Protein AF-A0A254QUD3-F1 (afdb_monomer)

Solvent-accessible surface area (backbone atoms only — not comparable to full-atom values): 8326 Å² total; per-residue (Å²): 134,82,78,70,96,63,76,80,52,49,73,49,73,48,78,46,53,32,78,85,56,70,29,35,31,37,42,31,37,25,74,71,49,93,97,59,82,55,61,33,31,78,44,72,40,32,28,51,64,31,69,68,60,76,75,39,77,83,29,85,39,54,54,43,60,66,59,48,52,82,35,84,94,51,60,52,58,20,33,54,57,69,74,53,77,89,74,62,77,71,58,94,89,58,56,52,79,79,44,56,49,57,34,48,29,50,50,40,31,30,45,58,48,20,75,75,68,23,44,72,75,61,87,80,89,75,85,58,98,69,86,86,74,86,84,131

Radius of gyration: 16.26 Å; Cα contacts (8 Å, |Δi|>4): 205; chains: 1; bounding box: 48×29×49 Å

Sequence (136 aa):
MALGPGPNSVVWFGPLKGLERPFTLSIEYGLPVSGLIQRHRLFPVVRVLRPSLVLNFDADDEAPLPHVYFEAPDYRLSPLCLFDPMANEWSPSLSIAKTTVPWAARWLACYELWEATGRWHGGGRHMTEGDSKDAA

pLDDT: mean 86.07, std 17.16, range [30.42, 98.38]

Nearest PDB structures (foldseek):
  2kvt-assembly1_A  TM=4.322E-01  e=7.958E+00  Escherichia coli K-12

Mean predicted aligned error: 7.22 Å

Foldseek 3Di:
DDDPPPDQKDKDWDWAAAPHDIWIKIWIAGDADPPDDPVNNVDIWMFTDPPFAAQCQPQPPCGRAHQFQQDPDDRSGTTHNQDDVVVVQDDPPDDCVVGVRVSVSNSSNQSVVCVVHSDGPDDDDDPDPPPPDDDD

Secondary structure (DSSP, 8-state):
----S--S-EEEEEEEE-SS-EEEEEEEE----TT---HHHHS-EEEEEESPPPP-TT-SSS-SSTTB---SS-GGGPPB--S-GGGT---TTS-TTTTHHHHHHHHHHHHHHHHHHS---S------TTSSS---

Structure (mmCIF, N/CA/C/O backbone):
data_AF-A0A254QUD3-F1
#
_entry.id   AF-A0A254QUD3-F1
#
loop_
_atom_site.group_PDB
_atom_site.id
_atom_site.type_symbol
_atom_site.label_atom_id
_atom_site.label_alt_id
_atom_site.label_comp_id
_atom_site.label_asym_id
_atom_site.label_entity_id
_atom_site.label_seq_id
_atom_site.pdbx_PDB_ins_code
_atom_site.Cartn_x
_atom_site.Cartn_y
_atom_site.Cartn_z
_atom_site.occupancy
_atom_site.B_iso_or_equiv
_atom_site.auth_seq_id
_atom_site.auth_comp_id
_atom_site.auth_asym_id
_atom_site.auth_atom_id
_atom_site.pdbx_PDB_model_num
ATOM 1 N N . MET A 1 1 ? 19.644 1.874 -29.166 1.00 41.12 1 MET A N 1
ATOM 2 C CA . MET A 1 1 ? 18.235 1.742 -29.594 1.00 41.12 1 MET A CA 1
ATOM 3 C C . MET A 1 1 ? 17.432 2.737 -28.773 1.00 41.12 1 MET A C 1
ATOM 5 O O . MET A 1 1 ? 17.244 2.507 -27.587 1.00 41.12 1 MET A O 1
ATOM 9 N N . ALA A 1 2 ? 17.083 3.891 -29.341 1.00 44.69 2 ALA A N 1
ATOM 10 C CA . ALA A 1 2 ? 16.196 4.835 -28.670 1.00 44.69 2 ALA A CA 1
ATOM 11 C C . ALA A 1 2 ? 14.768 4.321 -28.870 1.00 44.69 2 ALA A C 1
ATOM 13 O O . ALA A 1 2 ? 14.257 4.337 -29.988 1.00 44.69 2 ALA A O 1
ATOM 14 N N . LEU A 1 3 ? 14.167 3.779 -27.811 1.00 52.44 3 LEU A N 1
ATOM 15 C CA . LEU A 1 3 ? 12.723 3.564 -27.781 1.00 52.44 3 LEU A CA 1
ATOM 16 C C . LEU A 1 3 ? 12.084 4.937 -28.050 1.00 52.44 3 LEU A C 1
ATOM 18 O O . LEU A 1 3 ? 12.499 5.923 -27.443 1.00 52.44 3 LEU A O 1
ATOM 22 N N . GLY A 1 4 ? 11.167 5.020 -29.020 1.00 53.97 4 GLY A N 1
ATOM 23 C CA . GLY A 1 4 ? 10.467 6.263 -29.369 1.00 53.97 4 GLY A CA 1
ATOM 24 C C . GLY A 1 4 ? 9.678 6.855 -28.186 1.00 53.97 4 GLY A C 1
ATOM 25 O O . GLY A 1 4 ? 9.766 6.333 -27.075 1.00 53.97 4 GLY A O 1
ATOM 26 N N . PRO A 1 5 ? 8.867 7.911 -28.391 1.00 59.78 5 PRO A N 1
ATOM 27 C CA . PRO A 1 5 ? 8.151 8.639 -27.334 1.00 59.78 5 PRO A CA 1
ATOM 28 C C . PRO A 1 5 ? 6.951 7.847 -26.775 1.00 59.78 5 PRO A C 1
ATOM 30 O O . PRO A 1 5 ? 5.853 8.373 -26.616 1.00 59.78 5 PRO A O 1
ATOM 33 N N . GLY A 1 6 ? 7.130 6.548 -26.535 1.00 57.69 6 GLY A N 1
ATOM 34 C CA . GLY A 1 6 ? 6.165 5.715 -25.844 1.00 57.69 6 GLY A CA 1
ATOM 35 C C . GLY A 1 6 ? 5.946 6.209 -24.411 1.00 57.69 6 GLY A C 1
ATOM 36 O O . GLY A 1 6 ? 6.764 6.961 -23.872 1.00 57.69 6 GLY A O 1
ATOM 37 N N . PRO A 1 7 ? 4.832 5.811 -23.785 1.00 64.19 7 PRO A N 1
ATOM 38 C CA . PRO A 1 7 ? 4.487 6.279 -22.453 1.00 64.19 7 PRO A CA 1
ATOM 39 C C . PRO A 1 7 ? 5.596 5.932 -21.445 1.00 64.19 7 PRO A C 1
ATOM 41 O O . PRO A 1 7 ? 6.088 4.806 -21.395 1.00 64.19 7 PRO A O 1
ATOM 44 N N . ASN A 1 8 ? 5.993 6.924 -20.641 1.00 81.88 8 ASN A N 1
ATOM 45 C CA . ASN A 1 8 ? 7.062 6.805 -19.640 1.00 81.88 8 ASN A CA 1
ATOM 46 C C . ASN A 1 8 ? 6.738 5.809 -18.511 1.00 81.88 8 ASN A C 1
ATOM 48 O O . ASN A 1 8 ? 7.652 5.299 -17.856 1.00 81.88 8 ASN A O 1
ATOM 52 N N . SER A 1 9 ? 5.450 5.552 -18.296 1.00 90.00 9 SER A N 1
ATOM 53 C CA . SER A 1 9 ? 4.893 4.574 -17.370 1.00 90.00 9 SER A CA 1
ATOM 54 C C . SER A 1 9 ? 3.514 4.124 -17.861 1.00 90.00 9 SER A C 1
ATOM 56 O O . SER A 1 9 ? 2.879 4.779 -18.689 1.00 90.00 9 SER A O 1
ATOM 58 N N . VAL A 1 10 ? 3.055 2.987 -17.352 1.00 92.44 10 VAL A N 1
ATOM 59 C CA . VAL A 1 10 ? 1.682 2.501 -17.483 1.00 92.44 10 VAL A CA 1
ATOM 60 C C . VAL A 1 10 ? 1.058 2.514 -16.097 1.00 92.44 10 VAL A C 1
ATOM 62 O O . VAL A 1 10 ? 1.701 2.116 -15.126 1.00 92.44 10 VAL A O 1
ATOM 65 N N . VAL A 1 11 ? -0.198 2.949 -16.016 1.00 96.12 11 VAL A N 1
ATOM 66 C CA . VAL A 1 11 ? -0.977 2.926 -14.777 1.00 96.12 11 VAL A CA 1
ATOM 67 C C . VAL A 1 11 ? -2.181 2.023 -14.972 1.00 96.12 11 VAL A C 1
ATOM 69 O O . VAL A 1 11 ? -3.002 2.246 -15.861 1.00 96.12 11 VAL A O 1
ATOM 72 N N . TRP A 1 12 ? -2.287 1.001 -14.133 1.00 97.00 12 TRP A N 1
ATOM 73 C CA . TRP A 1 12 ? -3.491 0.194 -14.005 1.00 97.00 12 TRP A CA 1
ATOM 74 C C . TRP A 1 12 ? -4.347 0.719 -12.856 1.00 97.00 12 TRP A C 1
ATOM 76 O O . TRP A 1 12 ? -3.817 1.072 -11.804 1.00 97.00 12 TRP A O 1
ATOM 86 N N . PHE A 1 13 ? -5.664 0.725 -13.051 1.00 97.81 13 PHE A N 1
ATOM 87 C CA . PHE A 1 13 ? -6.647 1.014 -12.014 1.00 97.81 13 PHE A CA 1
ATOM 88 C C . PHE A 1 13 ? -7.594 -0.167 -11.892 1.00 97.81 13 PHE A C 1
ATOM 90 O O . PHE A 1 13 ? -8.113 -0.652 -12.900 1.00 97.81 13 PHE A O 1
ATOM 97 N N . GLY A 1 14 ? -7.875 -0.595 -10.669 1.00 96.50 14 GLY A N 1
ATOM 98 C CA . GLY A 1 14 ? -8.872 -1.632 -10.479 1.00 96.50 14 GLY A CA 1
ATOM 99 C C . GLY A 1 14 ? -9.085 -2.046 -9.034 1.00 96.50 14 GLY A C 1
ATOM 100 O O . GLY A 1 14 ? -8.395 -1.561 -8.132 1.00 96.50 14 GLY A O 1
ATOM 101 N N . PRO A 1 15 ? -10.086 -2.912 -8.816 1.00 97.25 15 PRO A N 1
ATOM 102 C CA . PRO A 1 15 ? -10.433 -3.382 -7.493 1.00 97.25 15 PRO A CA 1
ATOM 103 C C . PRO A 1 15 ? -9.488 -4.500 -7.037 1.00 97.25 15 PRO A C 1
ATOM 105 O O . PRO A 1 15 ? -9.199 -5.419 -7.800 1.00 97.25 15 PRO A O 1
ATOM 108 N N . LEU A 1 16 ? -9.083 -4.464 -5.771 1.00 96.75 16 LEU A N 1
ATOM 109 C CA . LEU A 1 16 ? -8.565 -5.604 -5.020 1.00 96.75 16 LEU A CA 1
ATOM 110 C C . LEU A 1 16 ? -9.328 -5.722 -3.707 1.00 96.75 16 LEU A C 1
ATOM 112 O O . LEU A 1 16 ? -9.674 -4.724 -3.084 1.00 96.75 16 LEU A O 1
ATOM 116 N N . LYS A 1 17 ? -9.601 -6.952 -3.287 1.00 95.44 17 LYS A N 1
ATOM 117 C CA . LYS A 1 17 ? -10.212 -7.232 -1.990 1.00 95.44 17 LYS A CA 1
ATOM 118 C C . LYS A 1 17 ? -9.106 -7.602 -1.005 1.00 95.44 17 LYS A C 1
ATOM 120 O O . LYS A 1 17 ? -8.250 -8.407 -1.369 1.00 95.44 17 LYS A O 1
ATOM 125 N N . GLY A 1 18 ? -9.117 -6.998 0.184 1.00 90.19 18 GLY A N 1
ATOM 126 C CA . GLY A 1 18 ? -8.276 -7.429 1.300 1.00 90.19 18 GLY A CA 1
ATOM 127 C C . GLY A 1 18 ? -8.852 -8.699 1.927 1.00 90.19 18 GLY A C 1
ATOM 128 O O . GLY A 1 18 ? -8.882 -9.745 1.278 1.00 90.19 18 GLY A O 1
ATOM 129 N N . LEU A 1 19 ? -9.347 -8.610 3.162 1.00 91.25 19 LEU A N 1
ATOM 130 C CA . LEU A 1 19 ? -10.105 -9.707 3.779 1.00 91.25 19 LEU A CA 1
ATOM 131 C C . LEU A 1 19 ? -11.569 -9.627 3.349 1.00 91.25 19 LEU A C 1
ATOM 133 O O . LEU A 1 19 ? -12.078 -10.485 2.619 1.00 91.25 19 LEU A O 1
ATOM 137 N N . GLU A 1 20 ? -12.242 -8.551 3.742 1.00 92.44 20 GLU A N 1
ATOM 138 C CA . GLU A 1 20 ? -13.671 -8.377 3.503 1.00 92.44 20 GLU A CA 1
ATOM 139 C C . GLU A 1 20 ? -13.969 -7.157 2.638 1.00 92.44 20 GLU A C 1
ATOM 141 O O . GLU A 1 20 ? -14.925 -7.177 1.853 1.00 92.44 20 GLU A O 1
ATOM 146 N N . ARG A 1 21 ? -13.122 -6.126 2.705 1.00 94.44 21 ARG A N 1
ATOM 147 C CA . ARG A 1 21 ? -13.376 -4.844 2.052 1.00 94.44 21 ARG A CA 1
ATOM 148 C C . ARG A 1 21 ? -12.750 -4.775 0.650 1.00 94.44 21 ARG A C 1
ATOM 150 O O . ARG A 1 21 ? -11.569 -5.085 0.477 1.00 94.44 21 ARG A O 1
ATOM 157 N N . PRO A 1 22 ? -13.511 -4.369 -0.386 1.00 96.94 22 PRO A N 1
ATOM 158 C CA . PRO A 1 22 ? -12.938 -4.040 -1.684 1.00 96.94 22 PRO A CA 1
ATOM 159 C C . PRO A 1 22 ? -12.299 -2.647 -1.656 1.00 96.94 22 PRO A C 1
ATOM 161 O O . PRO A 1 22 ? -12.869 -1.695 -1.121 1.00 96.94 22 PRO A O 1
ATOM 164 N N . PHE A 1 23 ? -11.150 -2.524 -2.308 1.00 98.31 23 PHE A N 1
ATOM 165 C CA . PHE A 1 23 ? -10.423 -1.281 -2.506 1.00 98.31 23 PHE A CA 1
ATOM 166 C C . PHE A 1 23 ? -10.139 -1.063 -3.984 1.00 98.31 23 PHE A C 1
ATOM 168 O O . PHE A 1 23 ? -9.732 -1.982 -4.685 1.00 98.31 23 PHE A O 1
ATOM 175 N N . THR A 1 24 ? -10.282 0.166 -4.452 1.00 98.31 24 THR A N 1
ATOM 176 C CA . THR A 1 24 ? -9.771 0.598 -5.749 1.00 98.31 24 THR A CA 1
ATOM 177 C C . THR A 1 24 ? -8.348 1.099 -5.573 1.00 98.31 24 THR A C 1
ATOM 179 O O . THR A 1 24 ? -8.111 2.032 -4.800 1.00 98.31 24 THR A O 1
ATOM 182 N N . LEU A 1 25 ? -7.415 0.514 -6.318 1.00 98.25 25 LEU A N 1
ATOM 183 C CA . LEU A 1 25 ? -6.002 0.878 -6.301 1.00 98.25 25 LEU A CA 1
ATOM 184 C C . LEU A 1 25 ? -5.562 1.474 -7.639 1.00 98.25 25 LEU A C 1
ATOM 186 O O . LEU A 1 25 ? -6.209 1.255 -8.667 1.00 98.25 25 LEU A O 1
ATOM 190 N N . SER A 1 26 ? -4.418 2.157 -7.627 1.00 98.19 26 SER A N 1
ATOM 191 C CA . SER A 1 26 ? -3.573 2.310 -8.809 1.00 98.19 26 SER A CA 1
ATOM 192 C C . SER A 1 26 ? -2.286 1.503 -8.665 1.00 98.19 26 SER A C 1
ATOM 194 O O . SER A 1 26 ? -1.740 1.380 -7.568 1.00 98.19 26 SER A O 1
ATOM 196 N N . ILE A 1 27 ? -1.800 0.959 -9.780 1.00 97.44 27 ILE A N 1
ATOM 197 C CA . ILE A 1 27 ? -0.469 0.360 -9.901 1.00 97.44 27 ILE A CA 1
ATOM 198 C C . ILE A 1 27 ? 0.227 1.049 -11.069 1.00 97.44 27 ILE A C 1
ATOM 200 O O . ILE A 1 27 ? -0.157 0.853 -12.222 1.00 97.44 27 ILE A O 1
ATOM 204 N N . GLU A 1 28 ? 1.234 1.860 -10.773 1.00 95.88 28 GLU A N 1
ATOM 205 C CA . GLU A 1 28 ? 2.065 2.523 -11.773 1.00 95.88 28 GLU A CA 1
ATOM 206 C C . GLU A 1 28 ? 3.389 1.778 -11.949 1.00 95.88 28 GLU A C 1
ATOM 208 O O . GLU A 1 28 ? 4.075 1.462 -10.977 1.00 95.88 28 GLU A O 1
ATOM 213 N N . TYR A 1 29 ? 3.777 1.527 -13.195 1.00 92.50 29 TYR A N 1
ATOM 214 C CA . TYR A 1 29 ? 5.049 0.895 -13.516 1.00 92.50 29 TYR A CA 1
ATOM 215 C C . TYR A 1 29 ? 5.647 1.458 -14.803 1.00 92.50 29 TYR A C 1
ATOM 217 O O . TYR A 1 29 ? 4.961 1.623 -15.810 1.00 92.50 29 TYR A O 1
ATOM 225 N N . GLY A 1 30 ? 6.945 1.737 -14.783 1.00 90.81 30 GLY A N 1
ATOM 226 C CA . GLY A 1 30 ? 7.738 2.102 -15.949 1.00 90.81 30 GLY A CA 1
ATOM 227 C C . GLY A 1 30 ? 9.008 1.264 -16.013 1.00 90.81 30 GLY A C 1
ATOM 228 O O . GLY A 1 30 ? 9.505 0.776 -15.002 1.00 90.81 30 GLY A O 1
ATOM 229 N N . LEU A 1 31 ? 9.557 1.107 -17.216 1.00 86.88 31 LEU A N 1
ATOM 230 C CA . LEU A 1 31 ? 10.818 0.391 -17.376 1.00 86.88 31 LEU A CA 1
ATOM 231 C C . LEU A 1 31 ? 11.975 1.173 -16.720 1.00 86.88 31 LEU A C 1
ATOM 233 O O . LEU A 1 31 ? 12.002 2.413 -16.818 1.00 86.88 31 LEU A O 1
ATOM 237 N N . PRO A 1 32 ? 12.941 0.471 -16.096 1.00 86.12 32 PRO A N 1
ATOM 238 C CA . PRO A 1 32 ? 14.178 1.080 -15.629 1.00 86.12 32 PRO A CA 1
ATOM 239 C C . PRO A 1 32 ? 14.910 1.768 -16.784 1.00 86.12 32 PRO A C 1
ATOM 241 O O . PRO A 1 32 ? 15.081 1.194 -17.860 1.00 86.12 32 PRO A O 1
ATOM 244 N N . VAL A 1 33 ? 15.354 3.004 -16.562 1.00 85.50 33 VAL A N 1
ATOM 245 C CA . VAL A 1 33 ? 16.133 3.787 -17.530 1.00 85.50 33 VAL A CA 1
ATOM 246 C C . VAL A 1 33 ? 17.348 4.351 -16.807 1.00 85.50 33 VAL A C 1
ATOM 248 O O . VAL A 1 33 ? 17.215 4.932 -15.732 1.00 85.50 33 VAL A O 1
ATOM 251 N N . SER A 1 34 ? 18.535 4.176 -17.390 1.00 84.81 34 SER A N 1
ATOM 252 C CA . SER A 1 34 ? 19.789 4.646 -16.792 1.00 84.81 34 SER A CA 1
ATOM 253 C C . SER A 1 34 ? 19.743 6.151 -16.509 1.00 84.81 34 SER A C 1
ATOM 255 O O . SER A 1 34 ? 19.373 6.935 -17.381 1.00 84.81 34 SER A O 1
ATOM 257 N N . GLY A 1 35 ? 20.136 6.549 -15.296 1.00 83.94 35 GLY A N 1
ATOM 258 C CA . GLY A 1 35 ? 20.142 7.947 -14.846 1.00 83.94 35 GLY A CA 1
ATOM 259 C C . GLY A 1 35 ? 18.793 8.478 -14.348 1.00 83.94 35 GLY A C 1
ATOM 260 O O . GLY A 1 35 ? 18.728 9.612 -13.883 1.00 83.94 35 GLY A O 1
ATOM 261 N N . LEU A 1 36 ? 17.726 7.676 -14.407 1.00 84.06 36 LEU A N 1
ATOM 262 C CA . LEU A 1 36 ? 16.401 8.040 -13.920 1.00 84.06 36 LEU A CA 1
ATOM 263 C C . LEU A 1 36 ? 16.060 7.267 -12.640 1.00 84.06 36 LEU A C 1
ATOM 265 O O . LEU A 1 36 ? 16.094 6.040 -12.620 1.00 84.06 36 LEU A O 1
ATOM 269 N N . ILE A 1 37 ? 15.707 8.000 -11.582 1.00 85.94 37 ILE A N 1
ATOM 270 C CA . ILE A 1 37 ? 15.464 7.455 -10.233 1.00 85.94 37 ILE A CA 1
ATOM 271 C C . ILE A 1 37 ? 14.003 7.576 -9.779 1.00 85.94 37 ILE A C 1
ATOM 273 O O . ILE A 1 37 ? 13.706 7.430 -8.595 1.00 85.94 37 ILE A O 1
ATOM 277 N N . GLN A 1 38 ? 13.069 7.868 -10.693 1.00 89.25 38 GLN A N 1
ATOM 278 C CA . GLN A 1 38 ? 11.650 7.898 -10.335 1.00 89.25 38 GLN A CA 1
ATOM 279 C C . GLN A 1 38 ? 11.212 6.524 -9.821 1.00 89.25 38 GLN A C 1
ATOM 281 O O . GLN A 1 38 ? 11.506 5.502 -10.440 1.00 89.25 38 GLN A O 1
ATOM 286 N N . ARG A 1 39 ? 10.460 6.499 -8.715 1.00 88.75 39 ARG A N 1
ATOM 287 C CA . ARG A 1 39 ? 10.099 5.258 -8.015 1.00 88.75 39 ARG A CA 1
ATOM 288 C C . ARG A 1 39 ? 9.428 4.228 -8.926 1.00 88.75 39 ARG A C 1
ATOM 290 O O . ARG A 1 39 ? 9.823 3.072 -8.899 1.00 88.75 39 ARG A O 1
ATOM 297 N N . HIS A 1 40 ? 8.523 4.663 -9.805 1.00 90.25 40 HIS A N 1
ATOM 298 C CA . HIS A 1 40 ? 7.842 3.787 -10.767 1.00 90.25 40 HIS A CA 1
ATOM 299 C C . HIS A 1 40 ? 8.774 3.099 -11.775 1.00 90.25 40 HIS A C 1
ATOM 301 O O . HIS A 1 40 ? 8.356 2.145 -12.423 1.00 90.25 40 HIS A O 1
ATOM 307 N N . ARG A 1 41 ? 10.016 3.575 -11.931 1.00 89.81 41 ARG A N 1
ATOM 308 C CA . ARG A 1 41 ? 11.065 2.932 -12.739 1.00 89.81 41 ARG A CA 1
ATOM 309 C C . ARG A 1 41 ? 11.924 1.967 -11.937 1.00 89.81 41 ARG A C 1
ATOM 311 O O . ARG A 1 41 ? 12.569 1.104 -12.523 1.00 89.81 41 ARG A O 1
ATOM 318 N N . LEU A 1 42 ? 11.957 2.140 -10.619 1.00 87.38 42 LEU A N 1
ATOM 319 C CA . LEU A 1 42 ? 12.679 1.268 -9.704 1.00 87.38 42 LEU A CA 1
ATOM 320 C C . LEU A 1 42 ? 11.819 0.063 -9.327 1.00 87.38 42 LEU A C 1
ATOM 322 O O . LEU A 1 42 ? 12.339 -1.042 -9.268 1.00 87.38 42 LEU A O 1
ATOM 326 N N . PHE A 1 43 ? 10.518 0.268 -9.108 1.00 90.19 43 PHE A N 1
ATOM 327 C CA . PHE A 1 43 ? 9.558 -0.778 -8.767 1.00 90.19 43 PHE A CA 1
ATOM 328 C C . PHE A 1 43 ? 8.099 -0.337 -8.994 1.00 90.19 43 PHE A C 1
ATOM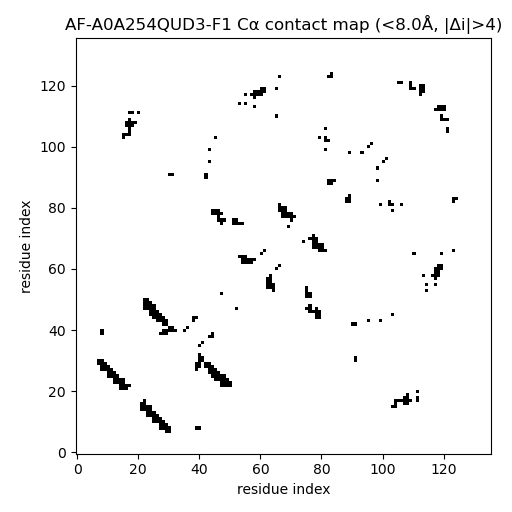 330 O O . PHE A 1 43 ? 7.836 0.856 -9.151 1.00 90.19 43 PHE A O 1
ATOM 337 N N . PRO A 1 44 ? 7.123 -1.269 -9.007 1.00 94.19 44 PRO A N 1
ATOM 338 C CA . PRO A 1 44 ? 5.710 -0.942 -9.162 1.00 94.19 44 PRO A CA 1
ATOM 339 C C . PRO A 1 44 ? 5.200 -0.124 -7.975 1.00 94.19 44 PRO A C 1
ATOM 341 O O . PRO A 1 44 ? 5.287 -0.552 -6.826 1.00 94.19 44 PRO A O 1
ATOM 344 N N . VAL A 1 45 ? 4.644 1.048 -8.255 1.00 96.00 45 VAL A N 1
ATOM 345 C CA . VAL A 1 45 ? 4.139 1.972 -7.242 1.00 96.00 45 VAL A CA 1
ATOM 346 C C . VAL A 1 45 ? 2.648 1.740 -7.072 1.00 96.00 45 VAL A C 1
ATOM 348 O O . VAL A 1 45 ? 1.865 2.018 -7.979 1.00 96.00 45 VAL A O 1
ATOM 351 N N . VAL A 1 46 ? 2.258 1.230 -5.906 1.00 97.88 46 VAL A N 1
ATOM 352 C CA . VAL A 1 46 ? 0.863 0.902 -5.596 1.00 97.88 46 VAL A CA 1
ATOM 353 C C . VAL A 1 46 ? 0.283 1.937 -4.648 1.00 97.88 46 VAL A C 1
ATOM 355 O O . VAL A 1 46 ? 0.896 2.219 -3.623 1.00 97.88 46 VAL A O 1
ATOM 358 N N . ARG A 1 47 ? -0.891 2.490 -4.963 1.00 98.31 47 ARG A N 1
ATOM 359 C CA . ARG A 1 47 ? -1.615 3.430 -4.090 1.00 98.31 47 ARG A CA 1
ATOM 360 C C . ARG A 1 47 ? -3.059 3.003 -3.899 1.00 98.31 47 ARG A C 1
ATOM 362 O O . ARG A 1 47 ? -3.710 2.561 -4.845 1.00 98.31 47 ARG A O 1
ATOM 369 N N . VAL A 1 48 ? -3.568 3.191 -2.687 1.00 98.38 48 VAL A N 1
ATOM 370 C CA . VAL A 1 48 ? -4.982 2.991 -2.361 1.00 98.38 48 VAL A CA 1
ATOM 371 C C . VAL A 1 48 ? -5.739 4.275 -2.667 1.00 98.38 48 VAL A C 1
ATOM 373 O O . VAL A 1 48 ? -5.409 5.332 -2.146 1.00 98.38 48 VAL A O 1
ATOM 376 N N . LEU A 1 49 ? -6.737 4.193 -3.545 1.00 98.19 49 LEU A N 1
ATOM 377 C CA . LEU A 1 49 ? -7.526 5.355 -3.957 1.00 98.19 49 LEU A CA 1
ATOM 378 C C . LEU A 1 49 ? -8.848 5.421 -3.202 1.00 98.19 49 LEU A C 1
ATOM 380 O O . LEU A 1 49 ? -9.275 6.500 -2.795 1.00 98.19 49 LEU A O 1
ATOM 384 N N . ARG A 1 50 ? -9.536 4.277 -3.071 1.00 97.56 50 ARG A N 1
ATOM 385 C CA . ARG A 1 50 ? -10.841 4.182 -2.404 1.00 97.56 50 ARG A CA 1
ATOM 386 C C . ARG A 1 50 ? -11.042 2.823 -1.719 1.00 97.56 50 ARG A C 1
ATOM 388 O O . ARG A 1 50 ? -10.645 1.832 -2.313 1.00 97.56 50 ARG A O 1
ATOM 395 N N . PRO A 1 51 ? -11.733 2.764 -0.565 1.00 97.19 51 PRO A N 1
ATOM 396 C CA . PRO A 1 51 ? -11.913 3.898 0.341 1.00 97.19 51 PRO A CA 1
ATOM 397 C C . PRO A 1 51 ? -10.551 4.479 0.742 1.00 97.19 51 PRO A C 1
ATOM 399 O O . PRO A 1 51 ? -9.521 3.821 0.609 1.00 97.19 51 PRO A O 1
ATOM 402 N N . SER A 1 52 ? -10.542 5.746 1.149 1.00 97.38 52 SER A N 1
ATOM 403 C CA . SER A 1 52 ? -9.303 6.386 1.582 1.00 97.38 52 SER A CA 1
ATOM 404 C C . SER A 1 52 ? -8.775 5.695 2.836 1.00 97.38 52 SER A C 1
ATOM 406 O O . SER A 1 52 ? -9.565 5.353 3.715 1.00 97.38 52 SER A O 1
ATOM 408 N N . LEU A 1 53 ? -7.454 5.542 2.939 1.00 97.75 53 LEU A N 1
ATOM 409 C CA . LEU A 1 53 ? -6.831 5.007 4.146 1.00 97.75 53 LEU A CA 1
ATOM 410 C C . LEU A 1 53 ? -7.102 5.924 5.347 1.00 97.75 53 LEU A C 1
ATOM 412 O O . LEU A 1 53 ? -7.081 7.154 5.238 1.00 97.75 53 LEU A O 1
ATOM 416 N N . VAL A 1 54 ? -7.352 5.312 6.496 1.00 97.38 54 VAL A N 1
ATOM 417 C CA . VAL A 1 54 ? -7.461 5.970 7.797 1.00 97.38 54 VAL A CA 1
ATOM 418 C C . VAL A 1 54 ? -6.072 6.083 8.410 1.00 97.38 54 VAL A C 1
ATOM 420 O O . VAL A 1 54 ? -5.366 5.085 8.529 1.00 97.38 54 VAL A O 1
ATOM 423 N N . LEU A 1 55 ? -5.698 7.306 8.792 1.00 97.50 55 LEU A N 1
ATOM 424 C CA . LEU A 1 55 ? -4.502 7.559 9.590 1.00 97.50 55 LEU A CA 1
ATOM 425 C C . LEU A 1 55 ? -4.851 7.283 11.052 1.00 97.50 55 LEU A C 1
ATOM 427 O O . LEU A 1 55 ? -5.755 7.934 11.578 1.00 97.50 55 LEU A O 1
ATOM 431 N N . ASN A 1 56 ? -4.145 6.356 11.691 1.00 96.88 56 ASN A N 1
ATOM 432 C CA . ASN A 1 56 ? -4.326 6.053 13.106 1.00 96.88 56 ASN A CA 1
ATOM 433 C C . ASN A 1 56 ? -3.046 6.407 13.864 1.00 96.88 56 ASN A C 1
ATOM 435 O O . ASN A 1 56 ? -2.079 5.652 13.855 1.00 96.88 56 ASN A O 1
ATOM 439 N N . PHE A 1 57 ? -3.035 7.590 14.476 1.00 95.88 57 PHE A N 1
ATOM 440 C CA . PHE A 1 57 ? -1.889 8.076 15.248 1.00 95.88 57 PHE A CA 1
ATOM 441 C C . PHE A 1 57 ? -1.772 7.407 16.623 1.00 95.88 57 PHE A C 1
ATOM 443 O O . PHE A 1 57 ? -0.699 7.454 17.212 1.00 95.88 57 PHE A O 1
ATOM 450 N N . ASP A 1 58 ? -2.846 6.767 17.090 1.00 95.75 58 ASP A N 1
ATOM 451 C CA . ASP A 1 58 ? -2.913 6.075 18.378 1.00 95.75 58 ASP A CA 1
ATOM 452 C C . ASP A 1 58 ? -2.700 4.554 18.230 1.00 95.75 58 ASP A C 1
ATOM 454 O O . ASP A 1 58 ? -2.947 3.802 19.170 1.00 95.75 58 ASP A O 1
ATOM 458 N N . ALA A 1 59 ? -2.296 4.077 17.045 1.00 95.69 59 ALA A N 1
ATOM 459 C CA . ALA A 1 59 ? -2.010 2.662 16.818 1.00 95.69 59 ALA A CA 1
ATOM 460 C C . ALA A 1 59 ? -0.797 2.203 17.646 1.00 95.69 59 ALA A C 1
ATOM 462 O O . ALA A 1 59 ? 0.213 2.904 17.699 1.00 95.69 59 ALA A O 1
ATOM 463 N N . ASP A 1 60 ? -0.896 1.008 18.240 1.00 93.06 60 ASP A N 1
ATOM 464 C CA . ASP A 1 60 ? 0.191 0.371 18.998 1.00 93.06 60 ASP A CA 1
ATOM 465 C C . ASP A 1 60 ? 1.447 0.204 18.121 1.00 93.06 60 ASP A C 1
ATOM 467 O O . ASP A 1 60 ? 2.561 0.482 18.564 1.00 93.06 60 ASP A O 1
ATOM 471 N N . ASP A 1 61 ? 1.250 -0.219 16.868 1.00 93.56 61 ASP A N 1
ATOM 472 C CA . ASP A 1 61 ? 2.315 -0.456 15.899 1.00 93.56 61 ASP A CA 1
ATOM 473 C C . ASP A 1 61 ? 2.127 0.421 14.656 1.00 93.56 61 ASP A C 1
ATOM 475 O O . ASP A 1 61 ? 1.004 0.634 14.194 1.00 93.56 61 ASP A O 1
ATOM 479 N N . GLU A 1 62 ? 3.235 0.829 14.029 1.00 90.31 62 GLU A N 1
ATOM 480 C CA . GLU A 1 62 ? 3.243 1.319 12.640 1.00 90.31 62 GLU A CA 1
ATOM 481 C C . GLU A 1 62 ? 2.331 2.543 12.381 1.00 90.31 62 GLU A C 1
ATOM 483 O O . GLU A 1 62 ? 1.765 2.729 11.299 1.00 90.31 62 GLU A O 1
ATOM 488 N N . ALA A 1 63 ? 2.181 3.405 13.389 1.00 92.69 63 ALA A N 1
ATOM 489 C CA . ALA A 1 63 ? 1.485 4.677 13.253 1.00 92.69 63 ALA A CA 1
ATOM 490 C C . ALA A 1 63 ? 2.252 5.644 12.319 1.00 92.69 63 ALA A C 1
ATOM 492 O O . ALA A 1 63 ? 3.484 5.684 12.336 1.00 92.69 63 ALA A O 1
ATOM 493 N N . PRO A 1 64 ? 1.566 6.501 11.538 1.00 95.56 64 PRO A N 1
ATOM 494 C CA . PRO A 1 64 ? 0.114 6.591 11.375 1.00 95.56 64 PRO A CA 1
ATOM 495 C C . PRO A 1 64 ? -0.457 5.703 10.258 1.00 95.56 64 PRO A C 1
ATOM 497 O O . PRO A 1 64 ? -1.671 5.714 10.056 1.00 95.56 64 PRO A O 1
ATOM 500 N N . LEU A 1 65 ? 0.398 5.015 9.495 1.00 96.62 65 LEU A N 1
ATOM 501 C CA . LEU A 1 65 ? 0.044 4.046 8.456 1.00 96.62 65 LEU A CA 1
ATOM 502 C C . LEU A 1 65 ? 1.161 3.005 8.326 1.00 96.62 65 LEU A C 1
ATOM 504 O O . LEU A 1 65 ? 2.325 3.397 8.209 1.00 96.62 65 LEU A O 1
ATOM 508 N N . PRO A 1 66 ? 0.822 1.713 8.217 1.00 95.19 66 PRO A N 1
ATOM 509 C CA . PRO A 1 66 ? 1.825 0.667 8.174 1.00 95.19 66 PRO A CA 1
ATOM 510 C C . PRO A 1 66 ? 2.441 0.484 6.798 1.00 95.19 66 PRO A C 1
ATOM 512 O O . PRO A 1 66 ? 1.731 0.409 5.800 1.00 95.19 66 PRO A O 1
ATOM 515 N N . HIS A 1 67 ? 3.766 0.320 6.738 1.00 93.38 67 HIS A N 1
ATOM 516 C CA . HIS A 1 67 ? 4.477 -0.078 5.513 1.00 93.38 67 HIS A CA 1
ATOM 517 C C . HIS A 1 67 ? 4.076 0.756 4.290 1.00 93.38 67 HIS A C 1
ATOM 519 O O . HIS A 1 67 ? 3.653 0.229 3.258 1.00 93.38 67 HIS A O 1
ATOM 525 N N . VAL A 1 68 ? 4.214 2.076 4.403 1.00 95.25 68 VAL A N 1
ATOM 526 C CA . VAL A 1 68 ? 4.059 3.019 3.290 1.00 95.25 68 VAL A CA 1
ATOM 527 C C . VAL A 1 68 ? 5.297 3.896 3.143 1.00 95.25 68 VAL A C 1
ATOM 529 O O . VAL A 1 68 ? 6.008 4.186 4.101 1.00 95.25 68 VAL A O 1
ATOM 532 N N . TYR A 1 69 ? 5.541 4.371 1.929 1.00 92.81 69 TYR A N 1
ATOM 533 C CA . TYR A 1 69 ? 6.506 5.429 1.668 1.00 92.81 69 TYR A CA 1
ATOM 534 C C . TYR A 1 69 ? 5.811 6.784 1.802 1.00 92.81 69 TYR A C 1
ATOM 536 O O . TYR A 1 69 ? 5.202 7.250 0.839 1.00 92.81 69 TYR A O 1
ATOM 544 N N . PHE A 1 70 ? 5.885 7.401 2.985 1.00 94.69 70 PHE A N 1
ATOM 545 C CA . PHE A 1 70 ? 5.186 8.656 3.275 1.00 94.69 70 PHE A CA 1
ATOM 546 C C . PHE A 1 70 ? 5.473 9.752 2.240 1.00 94.69 70 PHE A C 1
ATOM 548 O O . PHE A 1 70 ? 6.616 10.163 2.041 1.00 94.69 70 PHE A O 1
ATOM 555 N N . GLU A 1 71 ? 4.411 10.241 1.599 1.00 92.62 71 GLU A N 1
ATOM 556 C CA . GLU A 1 71 ? 4.466 11.317 0.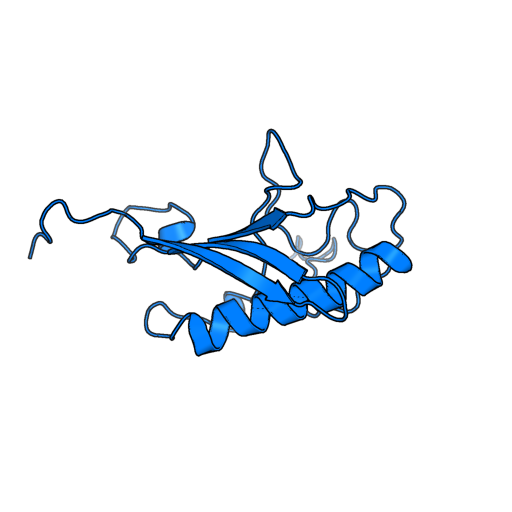607 1.00 92.62 71 GLU A CA 1
ATOM 557 C C . GLU A 1 71 ? 3.453 12.415 0.940 1.00 92.62 71 GLU A C 1
ATOM 559 O O . GLU A 1 71 ? 2.251 12.178 1.039 1.00 92.62 71 GLU A O 1
ATOM 564 N N . ALA A 1 72 ? 3.946 13.643 1.101 1.00 93.00 72 ALA A N 1
ATOM 565 C CA . ALA A 1 72 ? 3.110 14.834 1.209 1.00 93.00 72 ALA A CA 1
ATOM 566 C C . ALA A 1 72 ? 2.511 15.203 -0.171 1.00 93.00 72 ALA A C 1
ATOM 568 O O . ALA A 1 72 ? 3.110 14.884 -1.200 1.00 93.00 72 ALA A O 1
ATOM 569 N N . PRO A 1 73 ? 1.369 15.916 -0.235 1.00 94.06 73 PRO A N 1
ATOM 570 C CA . PRO A 1 73 ? 0.642 16.520 0.886 1.00 94.06 73 PRO A CA 1
ATOM 571 C C . PRO A 1 73 ? -0.349 15.587 1.596 1.00 94.06 73 PRO A C 1
ATOM 573 O O . PRO A 1 73 ? -0.741 15.895 2.717 1.00 94.06 73 PRO A O 1
ATOM 576 N N . ASP A 1 74 ? -0.755 14.473 0.982 1.00 96.00 74 ASP A N 1
ATOM 577 C CA . ASP A 1 74 ? -1.728 13.546 1.571 1.00 96.00 74 ASP A CA 1
ATOM 578 C C . ASP A 1 74 ? -1.121 12.160 1.789 1.00 96.00 74 ASP A C 1
ATOM 580 O O . ASP A 1 74 ? -1.012 11.351 0.865 1.00 96.00 74 ASP A O 1
ATOM 584 N N . TYR A 1 75 ? -0.796 11.862 3.049 1.00 96.38 75 TYR A N 1
ATOM 585 C CA . TYR A 1 75 ? -0.208 10.584 3.442 1.00 96.38 75 TYR A CA 1
ATOM 586 C C . TYR A 1 75 ? -1.099 9.378 3.144 1.00 96.38 75 TYR A C 1
ATOM 588 O O . TYR A 1 75 ? -0.582 8.268 3.036 1.00 96.38 75 TYR A O 1
ATOM 596 N N . ARG A 1 76 ? -2.405 9.565 2.937 1.00 97.31 76 ARG A N 1
ATOM 597 C CA . ARG A 1 76 ? -3.330 8.479 2.572 1.00 97.31 76 ARG A CA 1
ATOM 598 C C . ARG A 1 76 ? -3.105 7.959 1.153 1.00 97.31 76 ARG A C 1
ATOM 600 O O . ARG A 1 76 ? -3.533 6.853 0.841 1.00 97.31 76 ARG A O 1
ATOM 607 N N . LEU A 1 77 ? -2.419 8.739 0.316 1.00 97.12 77 LEU A N 1
ATOM 608 C CA . LEU A 1 77 ? -2.013 8.372 -1.041 1.00 97.12 77 LEU A CA 1
ATOM 609 C C . LEU A 1 77 ? -0.540 7.938 -1.113 1.00 97.12 77 LEU A C 1
ATOM 611 O O . LEU A 1 77 ? 0.007 7.793 -2.211 1.00 97.12 77 LEU A O 1
ATOM 615 N N . SER A 1 78 ? 0.108 7.726 0.035 1.00 97.06 78 SER A N 1
ATOM 616 C CA . SER A 1 78 ? 1.478 7.217 0.098 1.00 97.06 78 SER A CA 1
ATOM 617 C C . SER A 1 78 ? 1.576 5.845 -0.577 1.00 97.06 78 SER A C 1
ATOM 619 O O . SER A 1 78 ? 0.705 4.994 -0.370 1.00 97.06 78 SER A O 1
ATOM 621 N N . PRO A 1 79 ? 2.617 5.591 -1.386 1.00 96.94 79 PRO A N 1
ATOM 622 C CA . PRO A 1 79 ? 2.823 4.278 -1.974 1.00 96.94 79 PRO A CA 1
ATOM 623 C C . PRO A 1 79 ? 3.029 3.175 -0.948 1.00 96.94 79 PRO A C 1
ATOM 625 O O . PRO A 1 79 ? 3.779 3.354 0.007 1.00 96.94 79 PRO A O 1
ATOM 628 N N . LEU A 1 80 ? 2.437 2.012 -1.201 1.00 96.25 80 LEU A N 1
ATOM 629 C CA . LEU A 1 80 ? 2.620 0.837 -0.357 1.00 96.25 80 LEU A CA 1
ATOM 630 C C . LEU A 1 80 ? 4.055 0.299 -0.472 1.00 96.25 80 LEU A C 1
ATOM 632 O O . LEU A 1 80 ? 4.607 0.190 -1.572 1.00 96.25 80 LEU A O 1
ATOM 636 N N . CYS A 1 81 ? 4.632 -0.082 0.663 1.00 93.12 81 CYS A N 1
ATOM 637 C CA . CYS A 1 81 ? 5.847 -0.881 0.758 1.00 93.12 81 CYS A CA 1
ATOM 638 C C . CYS A 1 81 ? 5.439 -2.362 0.764 1.00 93.12 81 CYS A C 1
ATOM 640 O O . CYS A 1 81 ? 4.910 -2.868 1.749 1.00 93.12 81 CYS A O 1
ATOM 642 N N . LEU A 1 82 ? 5.589 -3.041 -0.378 1.00 92.81 82 LEU A N 1
ATOM 643 C CA . LEU A 1 82 ? 5.013 -4.380 -0.593 1.00 92.81 82 LEU A CA 1
ATOM 644 C C . LEU A 1 82 ? 6.011 -5.537 -0.522 1.00 92.81 82 LEU A C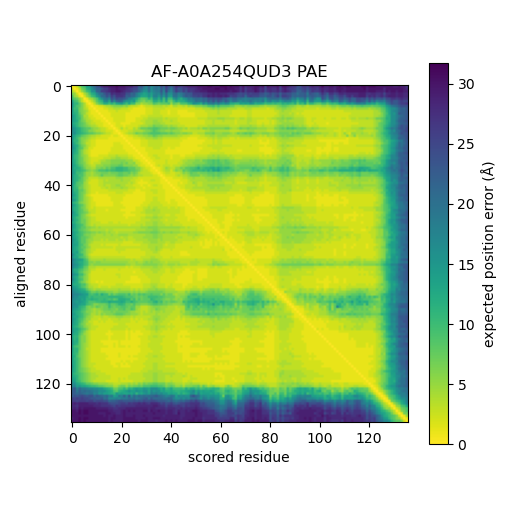 1
ATOM 646 O O . LEU A 1 82 ? 5.588 -6.688 -0.443 1.00 92.81 82 LEU A O 1
ATOM 650 N N . PHE A 1 83 ? 7.303 -5.253 -0.623 1.00 85.31 83 PHE A N 1
ATOM 651 C CA . PHE 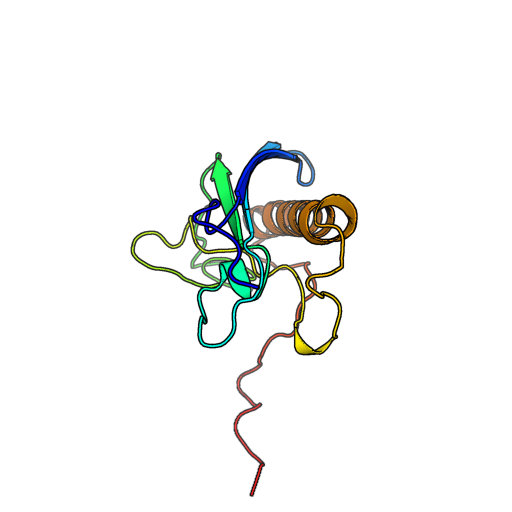A 1 83 ? 8.358 -6.258 -0.674 1.00 85.31 83 PHE A CA 1
ATOM 652 C C . PHE A 1 83 ? 9.660 -5.655 -0.165 1.00 85.31 83 PHE A C 1
ATOM 654 O O . PHE A 1 83 ? 9.815 -4.431 -0.142 1.00 85.31 83 PHE A O 1
ATOM 661 N N . ASP A 1 84 ? 10.602 -6.515 0.202 1.00 81.00 84 ASP A N 1
ATOM 662 C CA . ASP A 1 84 ? 11.925 -6.086 0.627 1.00 81.00 84 ASP A CA 1
ATOM 663 C C . ASP A 1 84 ? 12.916 -6.101 -0.555 1.00 81.00 84 ASP A C 1
ATOM 665 O O . ASP A 1 84 ? 13.249 -7.175 -1.072 1.00 81.00 84 ASP A O 1
ATOM 669 N N . PRO A 1 85 ? 13.447 -4.937 -0.982 1.00 71.31 85 PRO A N 1
ATOM 670 C CA . PRO A 1 85 ? 14.434 -4.880 -2.056 1.00 71.31 85 PRO A CA 1
ATOM 671 C C . PRO A 1 85 ? 15.710 -5.682 -1.758 1.00 71.31 85 PRO A C 1
ATOM 673 O O . PRO A 1 85 ? 16.317 -6.217 -2.683 1.00 71.31 85 PRO A O 1
ATOM 676 N N . MET A 1 86 ? 16.119 -5.799 -0.488 1.00 70.31 86 MET A N 1
ATOM 677 C CA . MET A 1 86 ? 17.352 -6.511 -0.113 1.00 70.31 86 MET A CA 1
ATOM 678 C C . MET A 1 86 ? 17.172 -8.026 -0.075 1.00 70.31 86 MET A C 1
ATOM 680 O O . MET A 1 86 ? 18.148 -8.760 -0.211 1.00 70.31 86 MET A O 1
ATOM 684 N N . ALA A 1 87 ? 15.935 -8.501 0.072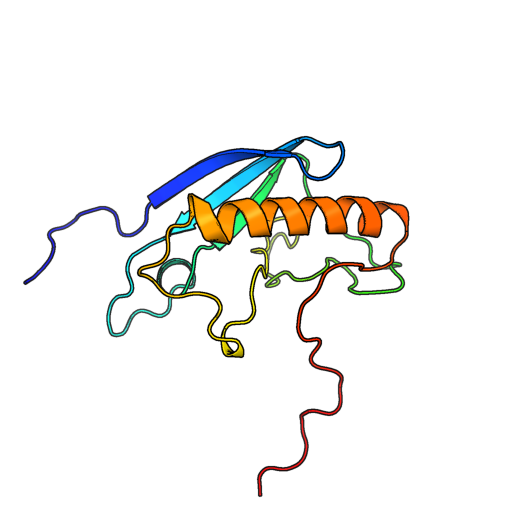 1.00 76.31 87 ALA A N 1
ATOM 685 C CA . ALA A 1 87 ? 15.607 -9.919 -0.017 1.00 76.31 87 ALA A CA 1
ATOM 686 C C . ALA A 1 87 ? 15.545 -10.417 -1.476 1.00 76.31 87 ALA A C 1
ATOM 688 O O . ALA A 1 87 ? 15.296 -11.597 -1.714 1.00 76.31 87 ALA A O 1
ATOM 689 N N . ASN A 1 88 ? 15.792 -9.535 -2.458 1.00 75.25 88 ASN A N 1
ATOM 690 C CA . ASN A 1 88 ? 15.786 -9.837 -3.892 1.00 75.25 88 ASN A CA 1
ATOM 691 C C . ASN A 1 88 ? 14.470 -10.497 -4.363 1.00 75.25 88 ASN A C 1
ATOM 693 O O . ASN A 1 88 ? 14.453 -11.296 -5.300 1.00 75.25 88 ASN A O 1
ATOM 697 N N . GLU A 1 89 ? 13.357 -10.162 -3.701 1.00 78.31 89 GLU A N 1
ATOM 698 C CA . GLU A 1 89 ? 12.025 -10.726 -3.965 1.00 78.31 89 GLU A CA 1
ATOM 699 C C . GLU A 1 89 ? 11.431 -10.230 -5.287 1.00 78.31 89 GLU A C 1
ATOM 701 O O . GLU A 1 89 ? 10.522 -10.849 -5.846 1.00 78.31 89 GLU A O 1
ATOM 706 N N . TRP A 1 90 ? 11.939 -9.104 -5.794 1.00 84.88 90 TRP A N 1
ATOM 707 C CA . TRP A 1 90 ? 11.419 -8.451 -6.981 1.00 84.88 90 TRP A CA 1
ATOM 708 C C . TRP A 1 90 ? 12.519 -8.084 -7.980 1.00 84.88 90 TRP A C 1
ATOM 710 O O . TRP A 1 90 ? 13.590 -7.611 -7.610 1.00 84.88 90 TRP A O 1
ATOM 720 N N . SER A 1 91 ? 12.220 -8.246 -9.270 1.00 82.94 91 SER A N 1
ATOM 721 C CA . SER A 1 91 ? 13.020 -7.688 -10.359 1.00 82.94 91 SER A CA 1
ATOM 722 C C . SER A 1 91 ? 12.124 -7.228 -11.519 1.00 82.94 91 SER A C 1
ATOM 724 O O . SER A 1 91 ? 10.988 -7.702 -11.640 1.00 82.94 91 SER A O 1
ATOM 726 N N . PRO A 1 92 ? 12.618 -6.348 -12.416 1.00 83.44 92 PRO A N 1
ATOM 727 C CA . PRO A 1 92 ? 11.843 -5.826 -13.546 1.00 83.44 92 PRO A CA 1
ATOM 728 C C . PRO A 1 92 ? 11.308 -6.887 -14.520 1.00 83.44 92 PRO A C 1
ATOM 730 O O . PRO A 1 92 ? 10.411 -6.597 -15.304 1.00 83.44 92 PRO A O 1
ATOM 733 N N . SER A 1 93 ? 11.856 -8.106 -14.504 1.00 85.31 93 SER A N 1
ATOM 734 C CA . SER A 1 93 ? 11.399 -9.210 -15.355 1.00 85.31 93 SER A CA 1
ATOM 735 C C . SER A 1 93 ? 10.227 -9.998 -14.758 1.00 85.31 93 SER A C 1
ATOM 737 O O . SER A 1 93 ? 9.637 -10.830 -15.451 1.00 85.31 93 SER A O 1
ATOM 739 N N . LEU A 1 94 ? 9.866 -9.757 -13.493 1.00 87.50 94 LEU A N 1
ATOM 740 C CA . LEU A 1 94 ? 8.767 -10.459 -12.838 1.00 87.50 94 LEU A CA 1
ATOM 741 C C . LEU A 1 94 ? 7.406 -9.863 -13.204 1.00 87.50 94 LEU A C 1
ATOM 743 O O . LEU A 1 94 ? 7.208 -8.652 -13.280 1.00 87.50 94 LEU A O 1
ATOM 747 N N . SER A 1 95 ? 6.421 -10.744 -13.376 1.00 89.81 95 SER A N 1
ATOM 748 C CA . SER A 1 95 ? 5.045 -10.343 -13.663 1.00 89.81 95 SER A CA 1
ATOM 749 C C . SER A 1 95 ? 4.394 -9.687 -12.444 1.00 89.81 95 SER A C 1
ATOM 751 O O . SER A 1 95 ? 4.182 -10.352 -11.432 1.00 89.81 95 SER A O 1
ATOM 753 N N . ILE A 1 96 ? 3.972 -8.426 -12.589 1.00 91.94 96 ILE A N 1
ATOM 754 C CA . ILE A 1 96 ? 3.205 -7.658 -11.586 1.00 91.94 96 ILE A CA 1
ATOM 755 C C . ILE A 1 96 ? 1.963 -8.431 -11.112 1.00 91.94 96 ILE A C 1
ATOM 757 O O . ILE A 1 96 ? 1.636 -8.422 -9.928 1.00 91.94 96 ILE A O 1
ATOM 761 N N . ALA A 1 97 ? 1.298 -9.162 -12.014 1.00 93.31 97 ALA A N 1
ATOM 762 C CA . ALA A 1 97 ? 0.131 -9.978 -11.681 1.00 93.31 97 ALA A CA 1
ATOM 763 C C . ALA A 1 97 ? 0.458 -11.156 -10.743 1.00 93.31 97 ALA A C 1
ATOM 765 O O . ALA A 1 97 ? -0.413 -11.610 -10.009 1.00 93.31 97 ALA A O 1
ATOM 766 N N . LYS A 1 98 ? 1.702 -11.652 -10.761 1.00 92.19 98 LYS A N 1
ATOM 767 C CA . LYS A 1 98 ? 2.170 -12.758 -9.909 1.00 92.19 98 LYS A CA 1
ATOM 768 C C . LYS A 1 98 ? 2.908 -12.289 -8.652 1.00 92.19 98 LYS A C 1
ATOM 770 O O . LYS A 1 98 ? 3.131 -13.106 -7.766 1.00 92.19 98 LYS A O 1
ATOM 775 N N . THR A 1 99 ? 3.282 -11.012 -8.571 1.00 92.56 99 THR A N 1
ATOM 776 C CA . THR A 1 99 ? 4.045 -10.4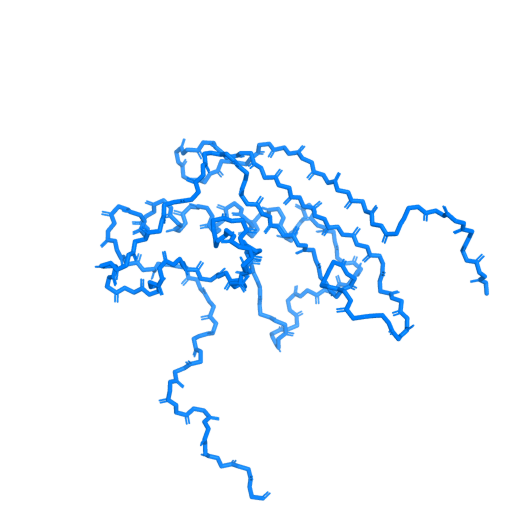40 -7.451 1.00 92.56 99 THR A CA 1
ATOM 777 C C . THR A 1 99 ? 3.286 -9.294 -6.786 1.00 92.56 99 THR A C 1
ATOM 779 O O . THR A 1 99 ? 2.621 -9.488 -5.774 1.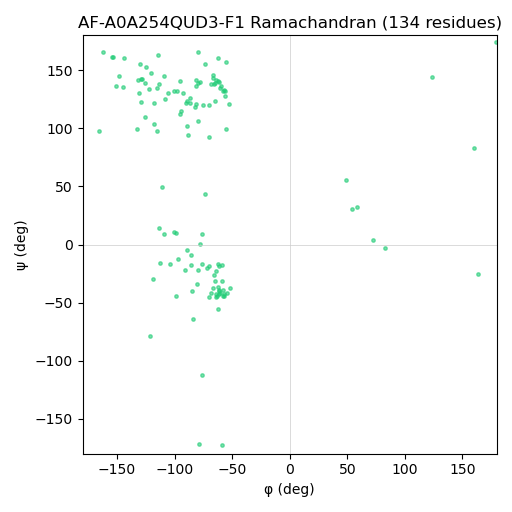00 92.56 99 THR A O 1
ATOM 782 N N . THR A 1 100 ? 3.306 -8.107 -7.384 1.00 94.81 100 THR A N 1
ATOM 783 C CA . THR A 1 100 ? 2.738 -6.872 -6.833 1.00 94.81 100 THR A CA 1
ATOM 784 C C . THR A 1 100 ? 1.252 -6.981 -6.505 1.00 94.81 100 THR A C 1
ATOM 786 O O . THR A 1 100 ? 0.841 -6.530 -5.443 1.00 94.81 100 THR A O 1
ATOM 789 N N . VAL A 1 101 ? 0.441 -7.577 -7.386 1.00 96.12 101 VAL A N 1
ATOM 790 C CA . VAL A 1 101 ? -1.007 -7.726 -7.163 1.00 96.12 101 VAL A CA 1
ATOM 791 C C . VAL A 1 101 ? -1.307 -8.585 -5.925 1.00 96.12 101 VAL A C 1
ATOM 793 O O . VAL A 1 101 ? -1.995 -8.092 -5.028 1.00 96.12 101 VAL A O 1
ATOM 796 N N . PRO A 1 102 ? -0.796 -9.829 -5.803 1.00 95.31 102 PRO A N 1
ATOM 797 C CA . PRO A 1 102 ? -1.029 -10.623 -4.599 1.00 95.31 102 PRO A CA 1
ATOM 798 C C . PRO A 1 102 ? -0.386 -10.024 -3.339 1.00 95.31 102 PRO A C 1
ATOM 800 O O . PRO A 1 102 ? -0.948 -10.170 -2.254 1.00 95.31 102 PRO A O 1
ATOM 803 N N . TRP A 1 103 ? 0.747 -9.319 -3.444 1.00 95.62 103 TRP A N 1
ATOM 804 C CA . TRP A 1 103 ? 1.337 -8.619 -2.294 1.00 95.62 103 TRP A CA 1
ATOM 805 C C . TRP A 1 103 ? 0.484 -7.440 -1.827 1.00 95.62 103 TRP A C 1
ATOM 807 O O . TRP A 1 103 ? 0.269 -7.295 -0.628 1.00 95.62 103 TRP A O 1
ATOM 817 N N . ALA A 1 104 ? -0.071 -6.651 -2.750 1.00 97.12 104 ALA A N 1
ATOM 818 C CA . ALA A 1 104 ? -1.003 -5.576 -2.423 1.00 97.12 104 ALA A CA 1
ATOM 819 C C . ALA A 1 104 ? -2.270 -6.117 -1.747 1.00 97.12 104 ALA A C 1
ATOM 821 O O . ALA A 1 104 ? -2.705 -5.567 -0.742 1.00 97.12 104 ALA A O 1
ATOM 822 N N . ALA A 1 105 ? -2.827 -7.229 -2.240 1.00 96.69 105 ALA A N 1
ATOM 823 C CA . ALA A 1 105 ? -3.974 -7.876 -1.601 1.00 96.69 105 ALA A CA 1
ATOM 824 C C . ALA A 1 105 ? -3.654 -8.337 -0.166 1.00 96.69 105 ALA A C 1
ATOM 826 O O . ALA A 1 105 ? -4.453 -8.124 0.744 1.00 96.69 105 ALA A O 1
ATOM 827 N N . ARG A 1 106 ? -2.461 -8.906 0.062 1.00 95.75 106 ARG A N 1
ATOM 828 C CA . ARG A 1 106 ? -2.003 -9.276 1.410 1.00 95.75 106 ARG A CA 1
ATOM 829 C C . ARG A 1 106 ? -1.835 -8.054 2.311 1.00 95.75 106 ARG A C 1
ATOM 831 O O . ARG A 1 106 ? -2.287 -8.090 3.448 1.00 95.75 106 ARG A O 1
ATOM 838 N N . TRP A 1 107 ? -1.222 -6.982 1.809 1.00 97.12 107 TRP A N 1
ATOM 839 C CA . TRP A 1 107 ? -1.083 -5.733 2.558 1.00 97.12 107 TRP A CA 1
ATOM 840 C C . TRP A 1 107 ? -2.458 -5.192 2.968 1.00 97.12 107 TRP A C 1
ATOM 842 O O . TRP A 1 107 ? -2.647 -4.865 4.133 1.00 97.12 107 TRP A O 1
ATOM 852 N N . LEU A 1 108 ? -3.445 -5.191 2.060 1.00 97.94 108 LEU A N 1
ATOM 853 C CA . LEU A 1 108 ? -4.818 -4.759 2.359 1.00 97.94 108 LEU A CA 1
ATOM 854 C C . LEU A 1 108 ? -5.476 -5.619 3.444 1.00 97.94 108 LEU A C 1
ATOM 856 O O . LEU A 1 108 ? -6.150 -5.086 4.321 1.00 97.94 108 LEU A O 1
ATOM 860 N N . ALA A 1 109 ? -5.256 -6.934 3.411 1.00 97.00 109 ALA A N 1
ATOM 861 C CA . ALA A 1 109 ? -5.753 -7.842 4.437 1.00 97.00 109 ALA A CA 1
ATOM 862 C C . ALA A 1 109 ? -5.149 -7.540 5.822 1.00 97.00 109 ALA A C 1
ATOM 864 O O . ALA A 1 109 ? -5.873 -7.474 6.814 1.00 97.00 109 ALA A O 1
ATOM 865 N N . CYS A 1 110 ? -3.836 -7.305 5.890 1.00 96.81 110 CYS A N 1
ATOM 866 C CA . CYS A 1 110 ? -3.158 -6.898 7.122 1.00 96.81 110 CYS A CA 1
ATOM 867 C C . CYS A 1 110 ? -3.597 -5.501 7.586 1.00 96.81 110 CYS A C 1
ATOM 869 O O . CYS A 1 110 ? -3.758 -5.285 8.783 1.00 96.81 110 CYS A O 1
ATOM 871 N N . TYR A 1 111 ? -3.829 -4.578 6.651 1.00 97.56 111 TYR A N 1
ATOM 872 C CA . TYR A 1 111 ? -4.305 -3.228 6.931 1.00 97.56 111 TYR A CA 1
ATOM 873 C C . TYR A 1 111 ? -5.706 -3.222 7.542 1.00 97.56 111 TYR A C 1
ATOM 875 O O . TYR A 1 111 ? -5.931 -2.497 8.501 1.00 97.56 111 TYR A O 1
ATOM 883 N N . GLU A 1 112 ? -6.638 -4.039 7.038 1.00 97.25 112 GLU A N 1
ATOM 884 C CA . GLU A 1 112 ? -7.971 -4.175 7.646 1.00 97.25 112 GLU A CA 1
ATOM 885 C C . GLU A 1 112 ? -7.880 -4.619 9.113 1.00 97.25 112 GLU A C 1
ATOM 887 O O . GLU A 1 112 ? -8.610 -4.111 9.962 1.00 97.25 112 GLU A O 1
ATOM 892 N N . LEU A 1 113 ? -6.951 -5.527 9.425 1.00 96.25 113 LEU A N 1
ATOM 893 C CA . LEU A 1 113 ? -6.725 -5.970 10.796 1.00 96.25 113 LEU A CA 1
ATOM 894 C C . LEU A 1 113 ? -6.078 -4.866 11.645 1.00 96.25 113 LEU A C 1
ATOM 896 O O . LEU A 1 113 ? -6.551 -4.602 12.744 1.00 96.25 113 LEU A O 1
ATOM 900 N N . TRP A 1 114 ? -5.061 -4.184 11.112 1.00 97.44 114 TRP A N 1
ATOM 901 C CA . TRP A 1 114 ? -4.390 -3.060 11.771 1.00 97.44 114 TRP A CA 1
ATOM 902 C C . TRP A 1 114 ? -5.332 -1.883 12.037 1.00 97.44 114 TRP A C 1
ATOM 904 O O . TRP A 1 114 ? -5.286 -1.295 13.110 1.00 97.44 114 TRP A O 1
ATOM 914 N N . GLU A 1 1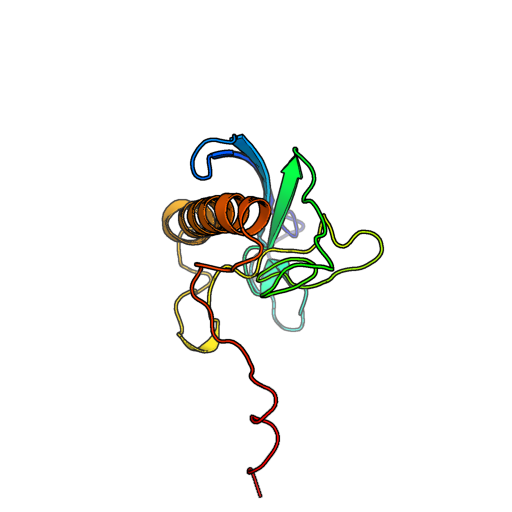15 ? -6.235 -1.562 11.111 1.00 96.62 115 GLU A N 1
ATOM 915 C CA . GLU A 1 115 ? -7.246 -0.519 11.312 1.00 96.62 115 GLU A CA 1
ATOM 916 C C . GLU A 1 115 ? -8.180 -0.874 12.479 1.00 96.62 115 GLU A C 1
ATOM 918 O O . GLU A 1 115 ? -8.578 0.007 13.237 1.00 96.62 115 GLU A O 1
ATOM 923 N N . ALA A 1 116 ? -8.508 -2.159 12.649 1.00 95.31 116 ALA A N 1
ATOM 924 C CA . ALA A 1 116 ? -9.396 -2.628 13.707 1.00 95.31 116 ALA A CA 1
ATOM 925 C C . ALA A 1 116 ? -8.706 -2.781 15.074 1.00 95.31 116 ALA A C 1
ATOM 927 O O . ALA A 1 116 ? -9.353 -2.595 16.104 1.00 95.31 116 ALA A O 1
ATOM 928 N N . THR A 1 117 ? -7.427 -3.163 15.101 1.00 96.06 117 THR A N 1
ATOM 929 C CA . THR A 1 117 ? -6.720 -3.545 16.338 1.00 96.06 117 THR A CA 1
ATOM 930 C C . THR A 1 117 ? -5.607 -2.588 16.748 1.00 96.06 117 THR A C 1
ATOM 932 O O . THR A 1 117 ? -5.134 -2.674 17.876 1.00 96.06 117 THR A O 1
ATOM 935 N N . GLY A 1 118 ? -5.150 -1.719 15.845 1.00 96.25 118 GLY A N 1
ATOM 936 C CA . GLY A 1 118 ? -3.944 -0.907 16.016 1.00 96.25 118 GLY A CA 1
ATOM 937 C C . GLY A 1 118 ? -2.630 -1.689 15.907 1.00 96.25 118 GLY A C 1
ATOM 938 O O . GLY A 1 118 ? -1.574 -1.100 16.111 1.00 96.25 118 GLY A O 1
ATOM 939 N N . ARG A 1 119 ? -2.666 -2.995 15.596 1.00 95.56 119 ARG A N 1
ATOM 940 C CA . ARG A 1 119 ? -1.479 -3.867 15.552 1.00 95.56 119 ARG A CA 1
ATOM 941 C C . ARG A 1 119 ? -1.193 -4.376 14.157 1.00 95.56 119 ARG A C 1
ATOM 943 O O . ARG A 1 119 ? -2.093 -4.829 13.445 1.00 95.56 119 ARG A O 1
ATOM 950 N N . TRP A 1 120 ? 0.073 -4.324 13.757 1.00 94.69 120 TRP A N 1
ATOM 951 C CA . TRP A 1 120 ? 0.473 -4.735 12.415 1.00 94.69 120 TRP A CA 1
ATOM 952 C C . TRP A 1 120 ? 0.835 -6.218 12.387 1.00 94.69 120 TRP A C 1
ATOM 954 O O . TRP A 1 120 ? 1.737 -6.678 13.077 1.00 94.69 120 TRP A O 1
ATOM 964 N N . HIS A 1 121 ? 0.135 -6.973 11.541 1.00 90.00 121 HIS A N 1
ATOM 965 C CA . HIS A 1 121 ? 0.343 -8.415 11.369 1.00 90.00 121 HIS A CA 1
ATOM 966 C C . HIS A 1 121 ? 0.982 -8.776 10.019 1.00 90.00 121 HIS A C 1
ATOM 968 O O . HIS A 1 121 ? 1.023 -9.948 9.640 1.00 90.00 121 HIS A O 1
ATOM 974 N N . GLY A 1 122 ? 1.430 -7.778 9.257 1.00 87.06 122 GLY A N 1
ATOM 975 C CA . GLY A 1 122 ? 2.166 -8.004 8.018 1.00 87.06 122 GLY A CA 1
ATOM 976 C C . GLY A 1 122 ? 3.632 -8.347 8.273 1.00 87.06 122 GLY A C 1
ATOM 977 O O . GLY A 1 122 ? 4.159 -8.156 9.365 1.00 87.06 122 GLY A O 1
ATOM 978 N N . GLY A 1 123 ? 4.299 -8.859 7.237 1.00 79.31 123 GLY A N 1
ATOM 979 C CA . GLY A 1 123 ? 5.759 -8.961 7.227 1.00 79.31 123 GLY A CA 1
ATOM 980 C C . GLY A 1 123 ? 6.423 -7.616 6.911 1.00 79.31 123 GLY A C 1
ATOM 981 O O . GLY A 1 123 ? 5.752 -6.594 6.785 1.00 79.31 123 GLY A O 1
ATOM 982 N N . GLY A 1 124 ? 7.741 -7.655 6.719 1.00 70.88 124 GLY A N 1
ATOM 983 C CA . GLY A 1 124 ? 8.572 -6.498 6.382 1.00 70.88 124 GLY A CA 1
ATOM 984 C C . GLY A 1 124 ? 9.692 -6.313 7.401 1.00 70.88 124 GLY A C 1
ATOM 985 O O . GLY A 1 124 ? 9.517 -6.601 8.582 1.00 70.88 124 GLY A O 1
ATOM 986 N N . ARG A 1 125 ? 10.869 -5.872 6.945 1.00 66.50 125 ARG A N 1
ATOM 987 C CA . ARG A 1 125 ? 11.948 -5.509 7.869 1.00 66.50 125 ARG A CA 1
ATOM 988 C C . ARG A 1 125 ? 11.625 -4.161 8.493 1.00 66.50 125 ARG A C 1
ATOM 990 O O . ARG A 1 125 ? 11.505 -3.159 7.792 1.00 66.50 125 ARG A O 1
ATOM 997 N N . HIS A 1 126 ? 11.506 -4.155 9.811 1.00 59.84 126 HIS A N 1
ATOM 998 C CA . HIS A 1 126 ? 11.465 -2.940 10.606 1.00 59.84 126 HIS A CA 1
ATOM 999 C C . HIS A 1 126 ? 12.902 -2.492 10.825 1.00 59.84 126 HIS A C 1
ATOM 1001 O O . HIS A 1 126 ? 13.688 -3.234 11.412 1.00 59.84 126 HIS A O 1
ATOM 1007 N N . MET A 1 127 ? 13.273 -1.307 10.339 1.00 45.88 127 MET A N 1
ATOM 1008 C CA . MET A 1 127 ? 14.511 -0.690 10.812 1.00 45.88 127 MET A CA 1
ATOM 1009 C C . MET A 1 127 ? 14.251 -0.262 12.254 1.00 45.88 127 MET A C 1
ATOM 1011 O O . MET A 1 127 ? 13.687 0.800 12.499 1.00 45.88 127 MET A O 1
ATOM 1015 N N . THR A 1 128 ? 14.578 -1.124 13.214 1.00 40.34 128 THR A N 1
ATOM 1016 C CA . THR A 1 128 ? 14.566 -0.743 14.626 1.00 40.34 128 THR A CA 1
ATOM 1017 C C . THR A 1 128 ? 15.637 0.324 14.839 1.00 40.34 128 THR A C 1
ATOM 1019 O O . THR A 1 128 ? 16.734 0.200 14.285 1.00 40.34 128 THR A O 1
ATOM 1022 N N . GLU A 1 129 ? 15.348 1.359 15.632 1.00 38.69 129 GLU A N 1
ATOM 1023 C CA . GLU A 1 129 ? 16.359 2.322 16.083 1.00 38.69 129 GLU A CA 1
ATOM 1024 C C . GLU A 1 129 ? 17.503 1.559 16.773 1.00 38.69 129 GLU A C 1
ATOM 1026 O O . GLU A 1 129 ? 17.384 1.099 17.905 1.00 38.69 129 GLU A O 1
ATOM 1031 N N . GLY A 1 130 ? 18.590 1.340 16.033 1.00 40.62 130 GLY A N 1
ATOM 1032 C CA . GLY A 1 130 ? 19.672 0.431 16.411 1.00 40.62 130 GLY A CA 1
ATOM 1033 C C . GLY A 1 130 ? 20.594 0.057 15.248 1.00 40.62 130 GLY A C 1
ATOM 1034 O O . GLY A 1 130 ? 21.779 -0.154 15.472 1.00 40.62 130 GLY A O 1
ATOM 1035 N N . ASP A 1 131 ? 20.111 0.105 14.002 1.00 44.28 131 ASP A N 1
ATOM 1036 C CA . ASP A 1 131 ? 20.922 -0.186 12.798 1.00 44.28 131 ASP A CA 1
ATOM 1037 C C . ASP A 1 131 ? 21.888 0.952 12.385 1.00 44.28 131 ASP A C 1
ATOM 1039 O O . ASP A 1 131 ? 22.531 0.903 11.337 1.00 44.28 131 ASP A O 1
ATOM 1043 N N . SER A 1 132 ? 22.036 1.975 13.233 1.00 43.78 132 SER A N 1
ATOM 1044 C CA . SER A 1 132 ? 22.937 3.118 13.038 1.00 43.78 132 SER A CA 1
ATOM 1045 C C . SER A 1 132 ? 24.099 3.111 14.032 1.00 43.78 132 SER A C 1
ATOM 1047 O O . SER A 1 132 ? 24.364 4.126 14.678 1.00 43.78 132 SER A O 1
ATOM 1049 N N . LYS A 1 133 ? 24.800 1.986 14.193 1.00 41.59 133 LYS A N 1
ATOM 1050 C CA . LYS A 1 133 ? 26.186 1.991 14.687 1.00 41.59 133 LYS A CA 1
ATOM 1051 C C . LYS A 1 133 ? 26.844 0.639 14.450 1.00 41.59 133 LYS A C 1
ATOM 1053 O O . LYS A 1 133 ? 26.598 -0.303 15.187 1.00 41.59 133 LYS A O 1
ATOM 1058 N N . ASP A 1 134 ? 27.610 0.567 13.365 1.00 39.81 134 ASP A N 1
ATOM 1059 C CA . ASP A 1 134 ? 28.970 0.013 13.301 1.00 39.81 134 ASP A CA 1
ATOM 1060 C C . ASP A 1 134 ? 29.296 -0.348 11.845 1.00 39.81 134 ASP A C 1
ATOM 1062 O O . ASP A 1 134 ? 29.194 -1.487 11.399 1.00 39.81 134 ASP A O 1
ATOM 1066 N N . ALA A 1 135 ? 29.720 0.662 11.090 1.00 30.42 135 ALA A N 1
ATOM 1067 C CA . ALA A 1 135 ? 30.638 0.469 9.978 1.00 30.42 135 ALA A CA 1
ATOM 1068 C C . ALA A 1 135 ? 31.718 1.543 10.136 1.00 30.42 135 ALA A C 1
ATOM 1070 O O . ALA A 1 135 ? 31.471 2.728 9.902 1.00 30.42 135 ALA A O 1
ATOM 1071 N N . ALA A 1 136 ? 32.841 1.096 10.696 1.00 30.94 136 ALA A N 1
ATOM 1072 C CA . ALA A 1 136 ?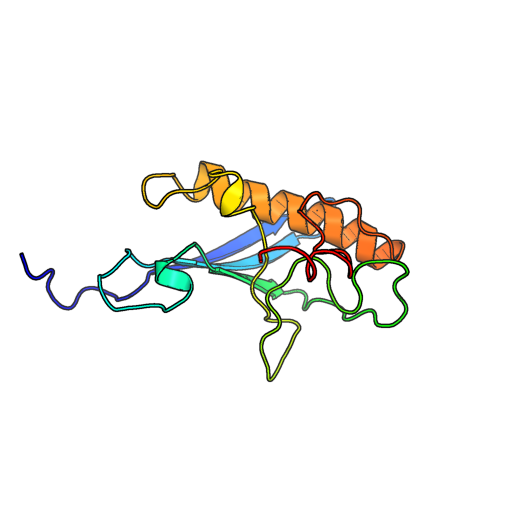 34.079 1.840 10.888 1.00 30.94 136 ALA A CA 1
ATOM 1073 C C . ALA A 1 136 ? 34.732 2.240 9.558 1.00 30.94 136 ALA A C 1
ATOM 1075 O O . ALA A 1 136 ? 34.472 1.557 8.540 1.00 30.94 136 ALA A O 1
#